Protein AF-A0A2S6H5B0-F1 (afdb_monomer_lite)

InterPro domains:
  IPR032126 LydA-like holin [PF16083] (15-91)

Structure (mmCIF, N/CA/C/O backbone):
data_AF-A0A2S6H5B0-F1
#
_entry.id   AF-A0A2S6H5B0-F1
#
loop_
_atom_site.group_PDB
_atom_site.id
_atom_site.type_symbol
_atom_site.label_atom_id
_atom_site.label_alt_id
_atom_site.label_comp_id
_atom_site.label_asym_id
_atom_site.label_entity_id
_atom_site.label_seq_id
_atom_site.pdbx_PDB_ins_code
_atom_site.Cartn_x
_atom_site.Cartn_y
_atom_site.Cartn_z
_atom_site.occupancy
_atom_site.B_iso_or_equiv
_atom_site.auth_seq_id
_atom_site.auth_comp_id
_atom_site.auth_asym_id
_atom_site.auth_atom_id
_atom_site.pdbx_PDB_model_num
ATOM 1 N N . MET A 1 1 ? 11.038 -8.078 -27.905 1.00 50.00 1 MET A N 1
ATOM 2 C CA . MET A 1 1 ? 10.810 -7.485 -26.569 1.00 50.00 1 MET A CA 1
ATOM 3 C C . MET A 1 1 ? 11.012 -8.617 -25.582 1.00 50.00 1 MET A C 1
ATOM 5 O O . MET A 1 1 ? 10.432 -9.659 -25.859 1.00 50.00 1 MET A O 1
ATOM 9 N N . PRO A 1 2 ? 11.875 -8.508 -24.555 1.00 53.38 2 PRO A N 1
ATOM 10 C CA . PRO A 1 2 ? 11.981 -9.580 -23.571 1.00 53.38 2 PRO A CA 1
ATOM 11 C C . PRO A 1 2 ? 10.592 -9.814 -22.973 1.00 53.38 2 PRO A C 1
ATOM 13 O O . PRO A 1 2 ? 9.884 -8.856 -22.651 1.00 53.38 2 PRO A O 1
ATOM 16 N N . GLU A 1 3 ? 10.183 -11.074 -22.953 1.00 59.44 3 GLU A N 1
ATOM 17 C CA . GLU A 1 3 ? 8.891 -11.521 -22.452 1.00 59.44 3 GLU A CA 1
ATOM 18 C C . GLU A 1 3 ? 8.800 -11.119 -20.974 1.00 59.44 3 GLU A C 1
ATOM 20 O O . GLU A 1 3 ? 9.683 -11.441 -20.178 1.00 59.44 3 GLU A O 1
ATOM 25 N N . LYS A 1 4 ? 7.806 -10.292 -20.621 1.00 62.19 4 LYS A N 1
ATOM 26 C CA . LYS A 1 4 ? 7.595 -9.836 -19.239 1.00 62.19 4 LYS A CA 1
ATOM 27 C C . LYS A 1 4 ? 6.913 -10.950 -18.460 1.00 62.19 4 LYS A C 1
ATOM 29 O O . LYS A 1 4 ? 5.742 -10.848 -18.096 1.00 62.19 4 LYS A O 1
ATOM 34 N N . ASP A 1 5 ? 7.656 -12.022 -18.235 1.00 73.81 5 ASP A N 1
ATOM 35 C CA . ASP A 1 5 ? 7.182 -13.121 -17.422 1.00 73.81 5 ASP A CA 1
ATOM 36 C C . ASP A 1 5 ? 7.254 -12.719 -15.951 1.00 73.81 5 ASP A C 1
ATOM 38 O O . ASP A 1 5 ? 8.303 -12.264 -15.490 1.00 73.81 5 ASP A O 1
ATOM 42 N N . PRO A 1 6 ? 6.199 -12.930 -15.154 1.00 66.56 6 PRO A N 1
ATOM 43 C CA . PRO A 1 6 ? 6.255 -12.669 -13.719 1.00 66.56 6 PRO A CA 1
ATOM 44 C C . PRO A 1 6 ? 7.369 -13.480 -13.031 1.00 66.56 6 PRO A C 1
ATOM 46 O O . PRO A 1 6 ? 7.908 -13.059 -12.015 1.00 66.56 6 PRO A O 1
ATOM 49 N N . LEU A 1 7 ? 7.797 -14.604 -13.604 1.00 72.50 7 LEU A N 1
ATOM 50 C CA . LEU A 1 7 ? 8.908 -15.403 -13.081 1.00 72.50 7 LEU A CA 1
ATOM 51 C C . LEU A 1 7 ? 10.296 -14.881 -13.492 1.00 72.50 7 LEU A C 1
ATOM 53 O O . LEU A 1 7 ? 11.299 -15.361 -12.972 1.00 72.50 7 LEU A O 1
ATOM 57 N N . SER A 1 8 ? 10.365 -13.901 -14.398 1.00 72.31 8 SER A N 1
ATOM 58 C CA . SER A 1 8 ? 11.627 -13.307 -14.865 1.00 72.31 8 SER A CA 1
ATOM 59 C C . SER A 1 8 ? 12.181 -12.233 -13.921 1.00 72.31 8 SER A C 1
ATOM 61 O O 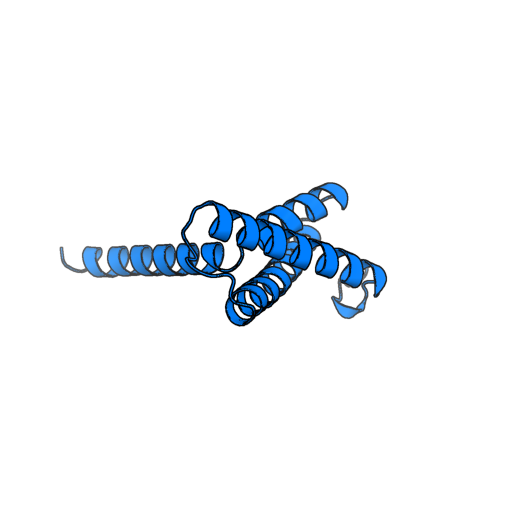. SER A 1 8 ? 13.364 -11.894 -13.997 1.00 72.31 8 SER A O 1
ATOM 63 N N . TYR A 1 9 ? 11.358 -11.708 -13.005 1.00 79.75 9 TYR A N 1
ATOM 64 C CA . TYR A 1 9 ? 11.798 -10.713 -12.030 1.00 79.75 9 TYR A CA 1
ATOM 65 C C . TYR A 1 9 ? 12.683 -11.335 -10.949 1.00 79.75 9 TYR A C 1
ATOM 67 O O . TYR A 1 9 ? 12.447 -12.442 -10.466 1.00 79.75 9 TYR A O 1
ATOM 75 N N . THR A 1 10 ? 13.694 -10.580 -10.515 1.00 86.06 10 THR A N 1
ATOM 76 C CA . THR A 1 10 ? 14.571 -11.029 -9.431 1.00 86.06 10 THR A CA 1
ATOM 77 C C . THR A 1 10 ? 13.785 -11.200 -8.131 1.00 86.06 10 THR A C 1
ATOM 79 O O . THR A 1 10 ? 12.886 -10.414 -7.822 1.00 86.06 10 THR A O 1
ATOM 82 N N . LEU A 1 11 ? 14.177 -12.180 -7.313 1.00 85.88 11 LEU A N 1
ATOM 83 C CA . LEU A 1 11 ? 13.631 -12.363 -5.961 1.00 85.88 11 LEU A CA 1
ATOM 84 C C . LEU A 1 11 ? 13.703 -11.075 -5.125 1.00 85.88 11 LEU A C 1
ATOM 86 O O . LEU A 1 11 ? 12.813 -10.808 -4.324 1.00 85.88 11 LEU A O 1
ATOM 90 N N . LEU A 1 12 ? 14.731 -10.250 -5.347 1.00 86.81 12 LEU A N 1
ATOM 91 C CA . LEU A 1 12 ? 14.897 -8.963 -4.679 1.00 86.81 12 LEU A CA 1
ATOM 92 C C . LEU A 1 12 ? 13.782 -7.967 -5.037 1.00 86.81 12 LEU A C 1
ATOM 94 O O . LEU A 1 12 ? 13.298 -7.253 -4.159 1.00 86.81 12 LEU A O 1
ATOM 98 N N . THR A 1 13 ? 13.342 -7.943 -6.299 1.00 88.62 13 THR A N 1
ATOM 99 C CA . THR A 1 13 ? 12.223 -7.104 -6.752 1.00 88.62 13 THR A CA 1
ATOM 100 C C . THR A 1 13 ? 10.951 -7.466 -5.994 1.00 88.62 13 THR A C 1
ATOM 102 O O . THR A 1 13 ? 10.320 -6.593 -5.399 1.00 88.62 13 THR A O 1
ATOM 105 N N . TYR A 1 14 ? 10.618 -8.757 -5.935 1.00 89.06 14 TYR A N 1
ATOM 106 C CA . TYR A 1 14 ? 9.452 -9.219 -5.186 1.00 89.06 14 TYR A CA 1
ATOM 107 C C . TYR A 1 14 ? 9.578 -8.979 -3.685 1.00 89.06 14 TYR A C 1
ATOM 109 O O . TYR A 1 14 ? 8.602 -8.568 -3.062 1.00 89.06 14 TYR A O 1
ATOM 117 N N . ALA A 1 15 ? 10.765 -9.174 -3.108 1.00 91.94 15 ALA A N 1
ATOM 118 C CA . ALA A 1 15 ? 10.998 -8.937 -1.687 1.00 91.94 15 ALA A CA 1
ATOM 119 C C . ALA A 1 15 ? 10.704 -7.481 -1.297 1.00 91.94 15 ALA A C 1
ATOM 121 O O . ALA A 1 15 ? 10.009 -7.234 -0.313 1.00 91.94 15 ALA A O 1
ATOM 122 N N . TRP A 1 16 ? 11.174 -6.517 -2.092 1.00 91.88 16 TRP A N 1
ATOM 123 C CA . TRP A 1 16 ? 10.891 -5.097 -1.875 1.00 91.88 16 TRP A CA 1
ATOM 124 C C . TRP A 1 16 ? 9.406 -4.757 -2.051 1.00 91.88 16 TRP A C 1
ATOM 126 O O . TRP A 1 16 ? 8.833 -4.081 -1.196 1.00 91.88 16 TRP A O 1
ATOM 136 N N . VAL A 1 17 ? 8.770 -5.244 -3.122 1.00 94.50 17 VAL A N 1
ATOM 137 C CA . VAL A 1 17 ? 7.333 -5.029 -3.365 1.00 94.50 17 VAL A CA 1
ATOM 138 C C . VAL A 1 17 ? 6.519 -5.565 -2.191 1.00 94.50 17 VAL A C 1
ATOM 140 O O . VAL A 1 17 ? 5.653 -4.868 -1.665 1.00 94.50 17 VAL A O 1
ATOM 143 N N . PHE A 1 18 ? 6.834 -6.772 -1.730 1.00 94.75 18 PHE A N 1
ATOM 144 C CA . PHE A 1 18 ? 6.164 -7.400 -0.601 1.00 94.75 18 PHE A CA 1
ATOM 145 C C . PHE A 1 18 ? 6.398 -6.625 0.702 1.00 94.75 18 PHE A C 1
ATOM 147 O O . PHE A 1 18 ? 5.443 -6.337 1.421 1.00 94.75 18 PHE A O 1
ATOM 154 N N . ALA A 1 19 ? 7.638 -6.204 0.973 1.00 94.62 19 ALA A N 1
ATOM 155 C CA . ALA A 1 19 ? 7.974 -5.395 2.143 1.00 94.62 19 ALA A CA 1
ATOM 156 C C . ALA A 1 19 ? 7.213 -4.060 2.163 1.00 94.62 19 ALA A C 1
ATOM 158 O O . ALA A 1 19 ? 6.622 -3.706 3.184 1.00 94.62 19 ALA A O 1
ATOM 159 N N . LEU A 1 20 ? 7.159 -3.348 1.032 1.00 94.88 20 LEU A N 1
ATOM 160 C CA . LEU A 1 20 ? 6.356 -2.131 0.895 1.00 94.88 20 LEU A CA 1
ATOM 161 C C . LEU A 1 20 ? 4.871 -2.383 1.120 1.00 94.88 20 LEU A C 1
ATOM 163 O O . LEU A 1 20 ? 4.199 -1.586 1.771 1.00 94.88 20 LEU A O 1
ATOM 167 N N . SER A 1 21 ? 4.361 -3.478 0.566 1.00 95.44 21 SER A N 1
ATOM 168 C CA . SER A 1 21 ? 2.944 -3.817 0.641 1.00 95.44 21 SER A CA 1
ATOM 169 C C . SER A 1 21 ? 2.529 -4.117 2.081 1.00 95.44 21 SER A C 1
ATOM 171 O O . SER A 1 21 ? 1.530 -3.585 2.570 1.00 95.44 21 SER A O 1
ATOM 173 N N . LEU A 1 22 ? 3.345 -4.891 2.803 1.00 95.31 22 LEU A N 1
ATOM 174 C CA . LEU A 1 22 ? 3.161 -5.135 4.232 1.00 95.31 22 LEU A CA 1
ATOM 175 C C . LEU A 1 22 ? 3.283 -3.846 5.047 1.00 95.31 22 LEU A C 1
ATOM 177 O O . LEU A 1 22 ? 2.462 -3.604 5.929 1.00 95.31 22 LEU A O 1
ATOM 181 N N . PHE A 1 23 ? 4.264 -2.993 4.743 1.00 95.31 23 PHE A N 1
ATOM 182 C CA . PHE A 1 23 ? 4.430 -1.716 5.434 1.00 95.31 23 PHE A CA 1
ATOM 183 C C . PHE A 1 23 ? 3.217 -0.797 5.232 1.00 95.31 23 PHE A C 1
ATOM 185 O O . PHE A 1 23 ? 2.705 -0.234 6.200 1.00 95.31 23 PHE A O 1
ATOM 192 N N . GLY A 1 24 ? 2.699 -0.710 4.003 1.00 93.06 24 GLY A N 1
ATOM 193 C CA . GLY A 1 24 ? 1.455 -0.008 3.695 1.00 93.06 24 GLY A CA 1
ATOM 194 C C . GLY A 1 24 ? 0.286 -0.537 4.528 1.00 93.06 24 GLY A C 1
ATOM 195 O O . GLY A 1 24 ? -0.401 0.253 5.179 1.00 93.06 24 GLY A O 1
ATOM 196 N N . GLY A 1 25 ? 0.115 -1.862 4.587 1.00 92.00 25 GLY A N 1
ATOM 197 C CA . GLY A 1 25 ? -0.906 -2.515 5.414 1.00 92.00 25 GLY A CA 1
ATOM 198 C C . GLY A 1 25 ? -0.765 -2.226 6.910 1.00 92.00 25 GLY A C 1
ATOM 199 O O . GLY A 1 25 ? -1.743 -1.856 7.558 1.00 92.00 25 GLY A O 1
ATOM 200 N N . CYS A 1 26 ? 0.456 -2.284 7.453 1.00 92.56 26 CYS A N 1
ATOM 201 C CA . CYS A 1 26 ? 0.751 -1.898 8.836 1.00 92.56 26 CYS A CA 1
ATOM 202 C C . CYS A 1 26 ? 0.323 -0.453 9.129 1.00 92.56 26 CYS A C 1
ATOM 204 O O . CYS A 1 26 ? -0.359 -0.195 10.124 1.00 92.56 26 CYS A O 1
ATOM 206 N N . VAL A 1 27 ? 0.704 0.499 8.271 1.00 92.75 27 VAL A N 1
ATOM 207 C CA . VAL A 1 27 ? 0.343 1.917 8.440 1.00 92.75 27 VAL A CA 1
ATOM 208 C C . VAL A 1 27 ? -1.176 2.103 8.344 1.00 92.75 27 VAL A C 1
ATOM 210 O O . VAL A 1 27 ? -1.753 2.849 9.142 1.00 92.75 27 VAL A O 1
ATOM 213 N N . GLY A 1 28 ? -1.838 1.384 7.432 1.00 89.69 28 GLY A N 1
ATOM 214 C CA . GLY A 1 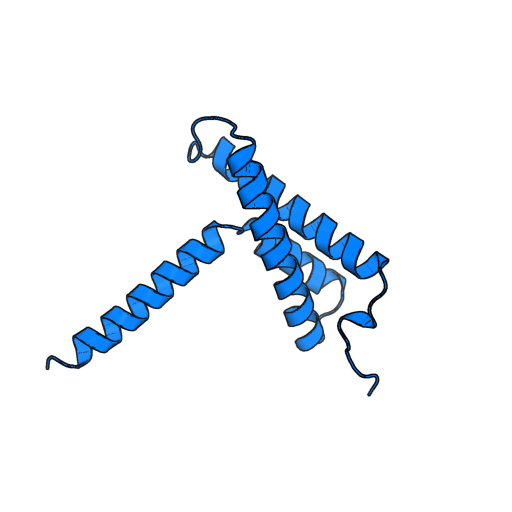28 ? -3.292 1.414 7.258 1.00 89.69 28 GLY A CA 1
ATOM 215 C C . GLY A 1 28 ? -4.026 0.905 8.496 1.00 89.69 28 GLY A C 1
ATOM 216 O O . GLY A 1 28 ? -4.928 1.575 9.010 1.00 89.69 28 GLY A O 1
ATOM 217 N N . TYR A 1 29 ? -3.573 -0.219 9.048 1.00 89.69 29 TYR A N 1
ATOM 218 C CA . TYR A 1 29 ? -4.097 -0.772 10.291 1.00 89.69 29 TYR A CA 1
ATOM 219 C C . TYR A 1 29 ? -3.879 0.178 11.478 1.00 89.69 29 TYR A C 1
ATOM 221 O O . TYR A 1 29 ? -4.824 0.488 12.207 1.00 89.69 29 TYR A O 1
ATOM 229 N N . LEU A 1 30 ? -2.672 0.736 11.638 1.00 89.12 30 LEU A N 1
ATO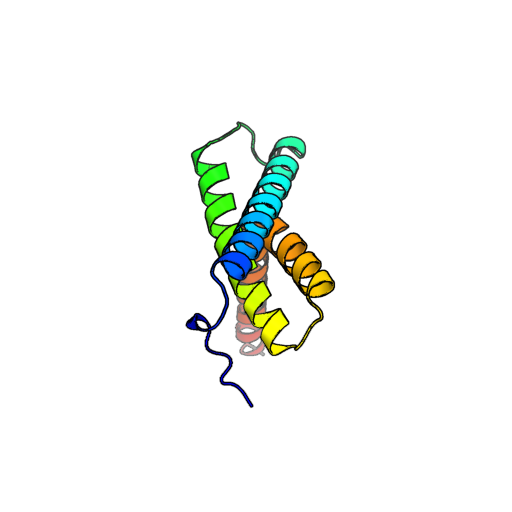M 230 C CA . LEU A 1 30 ? -2.386 1.723 12.688 1.00 89.12 30 LEU A CA 1
ATOM 231 C C . LEU A 1 30 ? -3.296 2.951 12.585 1.00 89.12 30 LEU A C 1
ATOM 233 O O . LEU A 1 30 ? -3.758 3.464 13.607 1.00 89.12 30 LEU A O 1
ATOM 237 N N . ARG A 1 31 ? -3.598 3.410 11.365 1.00 90.25 31 ARG A N 1
ATOM 238 C CA . ARG A 1 31 ? -4.555 4.498 11.135 1.00 90.25 31 ARG A CA 1
ATOM 239 C C . ARG A 1 31 ? -5.954 4.128 11.631 1.00 90.25 31 ARG A C 1
ATOM 241 O O . ARG A 1 31 ? -6.601 4.965 12.256 1.00 90.25 31 ARG A O 1
ATOM 248 N N . LYS A 1 32 ? -6.421 2.902 11.376 1.00 87.25 32 LYS A N 1
ATOM 249 C CA . LYS A 1 32 ? -7.740 2.421 11.827 1.00 87.25 32 LYS A CA 1
ATOM 250 C C . LYS A 1 32 ? -7.834 2.306 13.346 1.00 87.25 32 LYS A C 1
ATOM 252 O O . LYS A 1 32 ? -8.842 2.725 13.914 1.00 87.25 32 LYS A O 1
ATOM 257 N N . VAL A 1 33 ? -6.776 1.812 13.990 1.00 88.94 33 VAL A N 1
ATOM 258 C CA . VAL A 1 33 ? -6.677 1.752 15.457 1.00 88.94 33 VAL A CA 1
ATOM 259 C C . VAL A 1 33 ? -6.718 3.163 16.049 1.00 88.94 33 VAL A C 1
ATOM 261 O O . VAL A 1 33 ? -7.528 3.436 16.929 1.00 88.94 33 VAL A O 1
ATOM 264 N N . LYS A 1 34 ? -5.917 4.099 15.518 1.00 87.44 34 LYS A N 1
ATOM 265 C CA . LYS A 1 34 ? -5.918 5.502 15.975 1.00 87.44 34 LYS A CA 1
ATOM 266 C C . LYS A 1 34 ? -7.254 6.212 15.750 1.00 87.44 34 LYS A C 1
ATOM 268 O O . LYS A 1 34 ? -7.618 7.075 16.538 1.00 87.44 34 LYS A O 1
ATOM 273 N N . ALA A 1 35 ? -7.976 5.860 14.689 1.00 87.50 35 ALA A N 1
ATOM 274 C CA . ALA A 1 35 ? -9.291 6.416 14.388 1.00 87.50 35 ALA A CA 1
ATOM 275 C C . ALA A 1 35 ? -10.427 5.813 15.239 1.00 87.50 35 ALA A C 1
ATOM 277 O O . ALA A 1 35 ? -11.576 6.204 15.058 1.00 87.50 35 ALA A O 1
ATOM 278 N N . GLY A 1 36 ? -10.139 4.847 16.121 1.00 84.81 36 GLY A N 1
ATOM 279 C CA . GLY A 1 36 ? -11.150 4.177 16.944 1.00 84.81 36 GLY A CA 1
ATOM 280 C C . GLY A 1 36 ? -12.102 3.271 16.157 1.00 84.81 36 GLY A C 1
ATOM 281 O O . GLY A 1 36 ? -13.109 2.833 16.702 1.00 84.81 36 GLY A O 1
ATOM 282 N N . ILE A 1 37 ? -11.795 2.979 14.885 1.00 81.62 37 ILE A N 1
ATOM 283 C CA . ILE A 1 37 ? -12.593 2.073 14.041 1.00 81.62 37 ILE A CA 1
ATOM 284 C C . ILE A 1 37 ? -12.464 0.636 14.560 1.00 81.62 37 ILE A C 1
ATOM 286 O O . ILE A 1 37 ? -13.429 -0.121 14.548 1.00 81.62 37 ILE A O 1
ATOM 290 N N . ILE A 1 38 ? -11.271 0.283 15.043 1.00 80.62 38 ILE A N 1
ATOM 291 C CA . ILE A 1 38 ? -10.975 -1.010 15.657 1.00 80.62 38 ILE A CA 1
ATOM 292 C C . ILE A 1 38 ? -10.808 -0.765 17.158 1.00 80.62 38 ILE A C 1
ATOM 294 O O . ILE A 1 38 ? -9.882 -0.071 17.577 1.00 80.62 38 ILE A O 1
ATOM 298 N N . SER A 1 39 ? -11.722 -1.301 17.969 1.00 70.25 39 SER A N 1
ATOM 299 C CA . SER A 1 39 ? -11.795 -0.999 19.408 1.00 70.25 39 SER A CA 1
ATOM 300 C C . SER A 1 39 ? -10.723 -1.701 20.246 1.00 70.25 39 SER A C 1
ATOM 302 O O . SER A 1 39 ? -10.415 -1.255 21.352 1.00 70.25 39 SER A O 1
ATOM 304 N N . ARG A 1 40 ? -10.140 -2.797 19.741 1.00 76.81 40 ARG A N 1
ATOM 305 C CA . ARG A 1 40 ? -9.050 -3.539 20.388 1.00 76.81 40 ARG A CA 1
ATOM 306 C C . ARG A 1 40 ? -8.034 -3.997 19.359 1.00 76.81 40 ARG A C 1
ATOM 308 O O . ARG A 1 40 ? -8.401 -4.467 18.291 1.00 76.81 40 ARG A O 1
ATOM 315 N N . PHE A 1 41 ? -6.755 -3.911 19.712 1.00 76.56 41 PHE A N 1
ATOM 316 C CA . PHE A 1 41 ? -5.687 -4.448 18.880 1.00 76.56 41 PHE A CA 1
ATOM 317 C C . PHE A 1 41 ? -5.873 -5.966 18.729 1.00 76.56 41 PHE A C 1
ATOM 319 O O . PHE A 1 41 ? -5.731 -6.709 19.699 1.00 76.56 41 PHE A O 1
ATOM 326 N N . SER A 1 42 ? -6.223 -6.412 17.522 1.00 86.31 42 SER A N 1
ATOM 327 C CA . SER A 1 42 ? -6.484 -7.814 17.197 1.00 86.31 42 SER A CA 1
ATOM 328 C C . SER A 1 42 ? -5.428 -8.315 16.222 1.00 86.31 42 SER A C 1
ATOM 330 O O . SER A 1 42 ? -5.301 -7.811 15.108 1.00 86.31 42 SER A O 1
ATOM 332 N N . ILE A 1 43 ? -4.670 -9.334 16.632 1.00 87.50 43 ILE A N 1
ATOM 333 C CA . ILE A 1 43 ? -3.632 -9.942 15.786 1.00 87.50 43 ILE A CA 1
ATOM 334 C C . ILE A 1 43 ? -4.257 -10.560 14.530 1.00 87.50 43 ILE A C 1
ATOM 336 O O . ILE A 1 43 ? -3.679 -10.465 13.452 1.00 87.50 43 ILE A O 1
ATOM 340 N N . HIS A 1 44 ? -5.454 -11.142 14.646 1.00 87.69 44 HIS A N 1
ATOM 341 C CA . HIS A 1 44 ? -6.175 -11.704 13.503 1.00 87.69 44 HIS A CA 1
ATOM 342 C C . HIS A 1 44 ? -6.561 -10.633 12.483 1.00 87.69 44 HIS A C 1
ATOM 344 O O . HIS A 1 44 ? -6.458 -10.864 11.281 1.00 87.69 44 HIS A O 1
ATOM 350 N N . GLU A 1 45 ? -6.960 -9.453 12.954 1.00 86.81 45 GLU A N 1
ATOM 351 C CA . GLU A 1 45 ? -7.356 -8.352 12.079 1.00 86.81 45 GLU A CA 1
ATOM 352 C C . GLU A 1 45 ? -6.144 -7.694 11.420 1.00 86.81 45 GLU A C 1
ATOM 354 O O . GLU A 1 45 ? -6.170 -7.427 10.221 1.00 86.81 45 GLU A O 1
ATOM 359 N N . LEU A 1 46 ? -5.040 -7.545 12.161 1.00 90.00 46 LEU A N 1
ATOM 360 C CA . LEU A 1 46 ? -3.760 -7.142 11.585 1.00 90.00 46 LEU A CA 1
ATOM 361 C C . LEU A 1 46 ? -3.302 -8.137 10.512 1.00 90.00 46 LEU A C 1
ATOM 363 O O . LEU A 1 46 ? -2.923 -7.720 9.425 1.00 90.00 46 LEU A O 1
ATOM 367 N N . LEU A 1 47 ? -3.361 -9.444 10.781 1.00 92.44 47 LEU A N 1
ATOM 368 C CA . LEU A 1 47 ? -2.959 -10.464 9.811 1.00 92.44 47 LEU A CA 1
ATOM 369 C C . LEU A 1 47 ? -3.830 -10.419 8.549 1.00 92.44 47 LEU A C 1
ATOM 371 O O . LEU A 1 47 ? -3.292 -10.454 7.445 1.00 92.44 47 LEU A O 1
ATOM 375 N N . GLY A 1 48 ? -5.151 -10.295 8.701 1.00 90.19 48 GLY A N 1
ATOM 376 C CA . GLY A 1 48 ? -6.066 -10.131 7.571 1.00 90.19 48 GLY A CA 1
ATOM 377 C C . GLY A 1 48 ? -5.737 -8.890 6.739 1.00 90.19 48 GLY A C 1
ATOM 378 O O . GLY A 1 48 ? -5.648 -8.976 5.514 1.00 90.19 48 GLY A O 1
ATOM 379 N N . GLU A 1 49 ? -5.471 -7.759 7.396 1.00 90.31 49 GLU A N 1
ATOM 380 C CA . GLU A 1 49 ? -5.058 -6.525 6.724 1.00 90.31 49 GLU A CA 1
ATOM 381 C C . GLU A 1 49 ? -3.743 -6.718 5.958 1.00 90.31 49 GLU A C 1
ATOM 383 O O . GLU A 1 49 ? -3.655 -6.351 4.790 1.00 90.31 49 GLU A O 1
ATOM 388 N N . LEU A 1 50 ? -2.741 -7.349 6.576 1.00 93.69 50 LEU A N 1
ATOM 389 C CA . LEU A 1 50 ? -1.439 -7.599 5.957 1.00 93.69 50 LEU A CA 1
ATOM 390 C C . LEU A 1 50 ? -1.530 -8.524 4.744 1.00 93.69 50 LEU A C 1
ATOM 392 O O . LEU A 1 50 ? -0.888 -8.245 3.733 1.00 93.69 50 LEU A O 1
ATOM 396 N N . LEU A 1 51 ? -2.337 -9.587 4.812 1.00 93.69 51 LEU A N 1
ATOM 397 C CA . LEU A 1 51 ? -2.552 -10.499 3.685 1.00 93.69 51 LEU A CA 1
ATOM 398 C C . LEU A 1 51 ? -3.215 -9.780 2.504 1.00 93.69 51 LEU A C 1
ATOM 400 O O . LEU A 1 51 ? -2.759 -9.908 1.366 1.00 93.69 51 LEU A O 1
ATOM 404 N N . ILE A 1 52 ? -4.250 -8.980 2.774 1.00 92.38 52 ILE A N 1
ATOM 405 C CA . ILE A 1 52 ? -4.944 -8.200 1.742 1.00 92.38 52 ILE A CA 1
ATOM 406 C C . ILE A 1 52 ? -4.012 -7.136 1.155 1.00 92.38 52 ILE A C 1
ATOM 408 O O . ILE A 1 52 ? -3.933 -6.991 -0.063 1.00 92.38 52 ILE A O 1
ATOM 412 N N . SER A 1 53 ? -3.280 -6.406 1.994 1.00 94.25 53 SER A N 1
ATOM 413 C CA . SER A 1 53 ? -2.339 -5.377 1.550 1.00 94.25 53 SER A CA 1
ATOM 414 C C . SER A 1 53 ? -1.193 -5.958 0.726 1.00 94.25 53 SER A C 1
ATOM 416 O O . SER A 1 53 ? -0.842 -5.373 -0.297 1.00 94.25 53 SER A O 1
ATOM 418 N N . ALA A 1 54 ? -0.655 -7.119 1.113 1.00 94.19 54 ALA A N 1
ATOM 419 C CA . ALA A 1 54 ? 0.345 -7.845 0.334 1.00 94.19 54 ALA A CA 1
ATOM 420 C C . ALA A 1 54 ? -0.185 -8.222 -1.055 1.00 94.19 54 ALA A C 1
ATOM 422 O O . ALA A 1 54 ? 0.478 -7.964 -2.059 1.00 94.19 54 ALA A O 1
ATOM 423 N N . PHE A 1 55 ? -1.400 -8.768 -1.117 1.00 93.56 55 PHE A N 1
ATOM 424 C CA . PHE A 1 55 ? -2.052 -9.103 -2.379 1.00 93.56 55 PHE A CA 1
ATOM 425 C C . PHE A 1 55 ? -2.256 -7.865 -3.264 1.00 93.56 55 PHE A C 1
ATOM 427 O O . PHE A 1 55 ? -1.804 -7.842 -4.409 1.00 93.56 55 PHE A O 1
ATOM 434 N N . VAL A 1 56 ? -2.872 -6.807 -2.726 1.00 93.44 56 VAL A N 1
ATOM 435 C CA . VAL A 1 56 ? -3.144 -5.565 -3.466 1.00 93.44 56 VAL A CA 1
ATOM 436 C C . VAL A 1 56 ? -1.853 -4.932 -3.980 1.00 93.44 56 VAL A C 1
ATOM 438 O O . VAL A 1 56 ? -1.796 -4.530 -5.138 1.00 93.44 56 VAL A O 1
ATOM 441 N N . GLY A 1 57 ? -0.799 -4.873 -3.166 1.00 93.75 57 GLY A N 1
ATOM 442 C CA . GLY A 1 57 ? 0.459 -4.264 -3.585 1.00 93.75 57 GLY A CA 1
ATOM 443 C C . GLY A 1 57 ? 1.189 -5.044 -4.686 1.00 93.75 57 GLY A C 1
ATOM 444 O O . GLY A 1 57 ? 1.736 -4.422 -5.597 1.00 93.75 57 GLY A O 1
ATOM 445 N N . VAL A 1 58 ? 1.121 -6.382 -4.687 1.00 93.75 58 VAL A N 1
ATOM 446 C CA . VAL A 1 58 ? 1.640 -7.207 -5.797 1.00 93.75 58 VAL A CA 1
ATOM 447 C C . VAL A 1 58 ? 0.845 -6.970 -7.084 1.00 93.75 58 VAL A C 1
ATOM 449 O O . VAL A 1 58 ? 1.438 -6.803 -8.150 1.00 93.75 58 VAL A O 1
ATOM 452 N N . ILE A 1 59 ? -0.485 -6.882 -7.002 1.00 93.69 59 ILE A N 1
ATOM 453 C CA . ILE A 1 59 ? -1.320 -6.547 -8.166 1.00 93.69 59 ILE A CA 1
ATOM 454 C C . ILE A 1 59 ? -0.979 -5.150 -8.702 1.00 93.69 59 ILE A C 1
ATOM 456 O O . ILE A 1 59 ? -0.803 -4.976 -9.909 1.00 93.69 59 ILE A O 1
ATOM 460 N N . THR A 1 60 ? -0.817 -4.161 -7.821 1.00 93.88 60 THR A N 1
ATOM 461 C CA . THR A 1 60 ? -0.420 -2.805 -8.217 1.00 93.88 60 THR A CA 1
ATOM 462 C C . THR A 1 60 ? 0.952 -2.782 -8.880 1.00 93.88 60 THR A C 1
ATOM 464 O O . THR A 1 60 ? 1.130 -2.059 -9.858 1.00 93.88 60 THR A O 1
ATOM 467 N N . PHE A 1 61 ? 1.910 -3.584 -8.406 1.00 94.25 61 PHE A N 1
ATOM 468 C CA . PHE A 1 61 ? 3.212 -3.721 -9.057 1.00 94.25 61 PHE A CA 1
ATOM 469 C C . PHE A 1 61 ? 3.066 -4.181 -10.512 1.00 94.25 61 PHE A C 1
ATOM 471 O O . PHE A 1 61 ? 3.583 -3.510 -11.405 1.00 94.25 61 PHE A O 1
ATOM 478 N N . TYR A 1 62 ? 2.299 -5.243 -10.771 1.00 92.50 62 TYR A N 1
ATOM 479 C CA . TYR A 1 62 ? 2.072 -5.717 -12.141 1.00 92.50 62 TYR A CA 1
ATOM 480 C C . TYR A 1 62 ? 1.375 -4.679 -13.022 1.00 92.50 62 TYR A C 1
ATOM 482 O O . TYR A 1 62 ? 1.741 -4.512 -14.184 1.00 92.50 62 TYR A O 1
ATOM 490 N N . LEU A 1 63 ? 0.412 -3.937 -12.472 1.00 92.81 63 LEU A N 1
ATOM 491 C CA . LEU A 1 63 ? -0.238 -2.844 -13.197 1.00 92.81 63 LEU A CA 1
ATOM 492 C C . LEU A 1 63 ? 0.745 -1.719 -13.541 1.00 92.81 63 LEU A C 1
ATOM 494 O O . LEU A 1 63 ? 0.716 -1.199 -14.655 1.00 92.81 63 LEU A O 1
ATOM 498 N N . CYS A 1 64 ? 1.635 -1.360 -12.616 1.00 93.00 64 CYS A N 1
ATOM 499 C CA . CYS A 1 64 ? 2.656 -0.342 -12.858 1.00 93.00 64 CYS A CA 1
ATOM 500 C C . CYS A 1 64 ? 3.685 -0.803 -13.902 1.00 93.00 64 CYS A C 1
ATOM 502 O O . CYS A 1 64 ? 4.082 -0.013 -14.759 1.00 93.00 64 CYS A O 1
ATOM 504 N N . GLU A 1 65 ? 4.071 -2.080 -13.876 1.00 91.44 65 GLU A N 1
ATOM 505 C CA . GLU A 1 65 ? 4.951 -2.698 -14.876 1.00 91.44 65 GLU A CA 1
ATOM 506 C C . GLU A 1 65 ? 4.306 -2.758 -16.266 1.00 91.44 65 GLU A C 1
ATOM 508 O O . GLU A 1 65 ? 4.976 -2.528 -17.284 1.00 91.44 65 GLU A O 1
ATOM 513 N N . TYR A 1 66 ? 3.001 -3.037 -16.321 1.00 89.75 66 TYR A N 1
ATOM 514 C CA . TYR A 1 66 ? 2.210 -2.981 -17.549 1.00 89.75 66 TYR A CA 1
ATOM 515 C C . TYR A 1 66 ? 2.149 -1.551 -18.100 1.00 89.75 66 TYR A C 1
ATOM 517 O O . TYR A 1 66 ? 2.377 -1.334 -19.289 1.00 89.75 66 TYR A 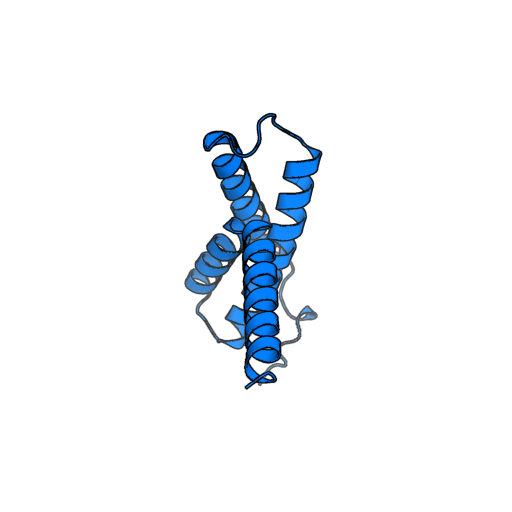O 1
ATOM 525 N N . ALA A 1 67 ? 1.943 -0.568 -17.224 1.00 92.69 67 ALA A N 1
ATOM 526 C CA . ALA A 1 67 ? 1.924 0.853 -17.563 1.00 92.69 67 ALA A CA 1
ATOM 527 C C . ALA A 1 67 ? 3.319 1.471 -17.799 1.00 92.69 67 ALA A C 1
ATOM 529 O O . ALA A 1 67 ? 3.410 2.667 -18.064 1.00 92.69 67 ALA A O 1
ATOM 530 N N . GLN A 1 68 ? 4.399 0.681 -17.710 1.00 91.94 68 GLN A N 1
ATOM 531 C CA . GLN A 1 68 ? 5.790 1.126 -17.885 1.00 91.94 68 GLN A CA 1
ATOM 532 C C . GLN A 1 68 ? 6.176 2.306 -16.977 1.00 91.94 68 GLN A C 1
ATOM 534 O O . GLN A 1 68 ? 6.945 3.188 -17.368 1.00 91.94 68 GLN A O 1
ATOM 539 N N . LEU A 1 69 ? 5.640 2.333 -15.756 1.00 91.44 69 LEU A N 1
ATOM 540 C CA . LEU A 1 69 ? 5.949 3.389 -14.802 1.00 91.44 69 LEU A CA 1
ATOM 541 C C . LEU A 1 69 ? 7.382 3.251 -14.264 1.00 91.44 69 LEU A C 1
ATOM 543 O O . LEU A 1 69 ? 7.868 2.137 -14.054 1.00 91.44 69 LEU A O 1
ATOM 547 N N . PRO A 1 70 ? 8.073 4.373 -13.995 1.00 92.19 70 PRO A N 1
ATOM 548 C CA . PRO A 1 70 ? 9.399 4.332 -13.399 1.00 92.19 70 PRO A CA 1
ATOM 549 C C . PRO A 1 70 ? 9.337 3.767 -11.973 1.00 92.19 70 PRO A C 1
ATOM 551 O O . PRO A 1 70 ? 8.427 4.084 -11.206 1.00 92.19 70 PRO A O 1
ATOM 554 N N . GLY A 1 71 ? 10.352 2.987 -11.587 1.00 89.12 71 GLY A N 1
ATOM 555 C CA . GLY A 1 71 ? 10.393 2.242 -10.320 1.00 89.12 71 GLY A CA 1
ATOM 556 C C . GLY A 1 71 ? 10.008 3.032 -9.055 1.00 89.12 71 GLY A C 1
ATOM 557 O O . GLY A 1 71 ? 9.185 2.538 -8.282 1.00 89.12 71 GLY A O 1
ATOM 558 N N . PRO A 1 72 ? 10.516 4.262 -8.831 1.00 93.50 72 PRO A N 1
ATOM 559 C CA . PRO A 1 72 ? 10.128 5.068 -7.669 1.00 93.50 72 PRO A CA 1
ATOM 560 C C . PRO A 1 72 ? 8.639 5.440 -7.645 1.00 93.50 72 PRO A C 1
ATOM 562 O O . PRO A 1 72 ? 8.021 5.466 -6.581 1.00 93.50 72 PRO A O 1
ATOM 565 N N . LEU A 1 73 ? 8.047 5.700 -8.814 1.00 93.44 73 LEU A N 1
ATOM 566 C CA . LEU A 1 73 ? 6.626 6.021 -8.926 1.00 93.44 73 LEU A CA 1
ATOM 567 C C . LEU A 1 73 ? 5.769 4.773 -8.687 1.00 93.44 73 LEU A C 1
ATOM 569 O O . LEU A 1 73 ? 4.794 4.833 -7.939 1.00 93.44 73 LEU A O 1
ATOM 573 N N . SER A 1 74 ? 6.177 3.631 -9.243 1.00 94.62 74 SER A N 1
ATOM 574 C CA . SER A 1 74 ? 5.550 2.334 -8.973 1.00 94.62 74 SER A CA 1
ATOM 575 C C . SER A 1 74 ? 5.562 2.014 -7.476 1.00 94.62 74 SER A C 1
ATOM 577 O O . SER A 1 74 ? 4.529 1.662 -6.914 1.00 94.62 74 SER A O 1
ATOM 579 N N . ALA A 1 75 ? 6.695 2.221 -6.797 1.00 93.81 75 ALA A N 1
ATOM 580 C CA . ALA A 1 75 ? 6.820 2.047 -5.350 1.00 93.81 75 ALA A CA 1
ATOM 581 C C . ALA A 1 75 ? 5.831 2.914 -4.553 1.00 93.81 75 ALA A C 1
ATOM 583 O O . ALA A 1 75 ? 5.198 2.424 -3.614 1.00 93.81 75 ALA A O 1
ATOM 584 N N . ALA A 1 76 ? 5.654 4.179 -4.948 1.00 95.00 76 ALA A N 1
ATOM 585 C CA . ALA A 1 76 ? 4.671 5.062 -4.327 1.00 95.00 76 ALA A CA 1
ATOM 586 C C . ALA A 1 76 ? 3.239 4.525 -4.501 1.00 95.00 76 ALA A C 1
ATOM 588 O O . ALA A 1 76 ? 2.488 4.451 -3.526 1.00 95.00 76 ALA A O 1
ATOM 589 N N . PHE A 1 77 ? 2.868 4.083 -5.707 1.00 94.31 77 PHE A N 1
ATOM 590 C CA . PHE A 1 77 ? 1.543 3.510 -5.963 1.00 94.31 77 PHE A CA 1
ATOM 591 C C . PHE A 1 77 ? 1.301 2.199 -5.212 1.00 94.31 77 PHE A C 1
ATOM 593 O O . PHE A 1 77 ? 0.220 2.010 -4.646 1.00 94.31 77 PHE A O 1
ATOM 600 N N . ILE A 1 78 ? 2.299 1.317 -5.151 1.00 95.06 78 ILE A N 1
ATOM 601 C CA . ILE A 1 78 ? 2.240 0.073 -4.372 1.00 95.06 78 ILE A CA 1
ATOM 602 C C . ILE A 1 78 ? 1.957 0.398 -2.903 1.00 95.06 78 ILE A C 1
ATOM 604 O O . ILE A 1 78 ? 1.008 -0.135 -2.336 1.00 95.06 78 ILE A O 1
ATOM 608 N N . GLY A 1 79 ? 2.700 1.335 -2.305 1.00 93.50 79 GLY A N 1
ATOM 609 C CA . GLY A 1 79 ? 2.487 1.742 -0.915 1.00 93.50 79 GLY A CA 1
ATOM 610 C C . GLY A 1 79 ? 1.101 2.348 -0.662 1.00 93.50 79 GLY A C 1
ATOM 611 O O . GLY A 1 79 ? 0.427 1.963 0.293 1.00 93.50 79 GLY A O 1
ATOM 612 N N . ILE A 1 80 ? 0.645 3.261 -1.529 1.00 92.81 80 ILE A N 1
ATOM 613 C CA . ILE A 1 80 ? -0.665 3.925 -1.392 1.00 92.81 80 ILE A CA 1
ATOM 614 C C . ILE A 1 80 ? -1.811 2.914 -1.515 1.00 92.81 80 ILE A C 1
ATOM 616 O O . ILE A 1 80 ? -2.719 2.903 -0.680 1.00 92.81 80 ILE A O 1
ATOM 620 N N . SER A 1 81 ? -1.769 2.059 -2.537 1.00 92.00 81 SER A N 1
ATOM 621 C CA . SER A 1 81 ? -2.801 1.045 -2.776 1.00 92.00 81 SER A CA 1
ATOM 622 C C . SER A 1 81 ? -2.835 -0.004 -1.661 1.00 92.00 81 SER A C 1
ATOM 624 O O . SER A 1 81 ? -3.905 -0.282 -1.118 1.00 92.00 81 SER A O 1
ATOM 626 N N . ALA A 1 82 ? -1.674 -0.509 -1.233 1.00 92.25 82 ALA A N 1
ATOM 627 C CA . ALA A 1 82 ? -1.575 -1.465 -0.136 1.00 92.25 82 ALA A CA 1
ATOM 628 C C . ALA A 1 82 ? -2.042 -0.866 1.201 1.00 92.25 82 ALA A C 1
ATOM 630 O O . ALA A 1 82 ? -2.704 -1.550 1.978 1.00 92.25 82 ALA A O 1
ATOM 631 N N . HIS A 1 83 ? -1.788 0.423 1.450 1.00 91.38 83 HIS A N 1
ATOM 632 C CA . HIS A 1 83 ? -2.296 1.139 2.626 1.00 91.38 83 HIS A CA 1
ATOM 633 C C . HIS A 1 83 ? -3.828 1.238 2.671 1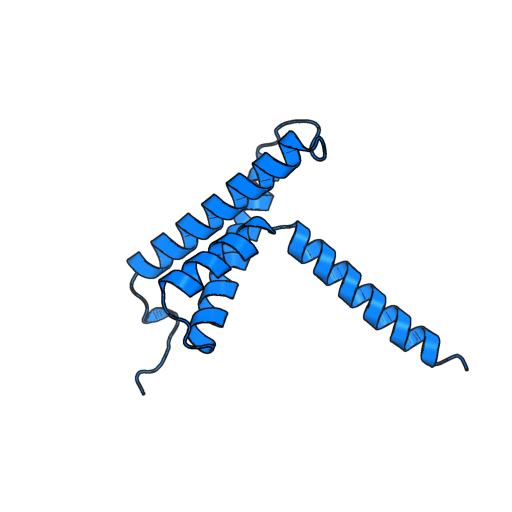.00 91.38 83 HIS A C 1
ATOM 635 O O . HIS A 1 83 ? -4.417 1.348 3.749 1.00 91.38 83 HIS A O 1
ATOM 641 N N . MET A 1 84 ? -4.498 1.191 1.518 1.00 85.12 84 MET A N 1
ATOM 642 C CA . MET A 1 84 ? -5.959 1.142 1.477 1.00 85.12 84 MET A CA 1
ATOM 643 C C . MET A 1 84 ? -6.512 -0.255 1.801 1.00 85.12 84 MET A C 1
ATOM 645 O O . MET A 1 84 ? -7.645 -0.332 2.281 1.00 85.12 84 MET A O 1
ATOM 649 N N . GLY A 1 85 ? -5.723 -1.320 1.609 1.00 78.38 85 GLY A N 1
ATOM 650 C CA . GLY A 1 85 ? -5.979 -2.682 2.094 1.00 78.38 85 GLY A CA 1
ATOM 651 C C . GLY A 1 85 ? -7.431 -3.150 1.933 1.00 78.38 85 GLY A C 1
ATOM 652 O O . GLY A 1 85 ? -8.033 -3.032 0.866 1.00 78.38 85 GLY A O 1
ATOM 653 N N . SER A 1 86 ? -8.026 -3.627 3.029 1.00 70.50 86 SER A N 1
ATOM 654 C CA . SER A 1 86 ? -9.424 -4.093 3.096 1.00 70.50 86 SER A CA 1
ATOM 655 C C . SER A 1 86 ? -10.465 -3.005 2.797 1.00 70.50 86 SER A C 1
ATOM 657 O O . SER A 1 86 ? -11.563 -3.300 2.327 1.00 70.50 86 SER A O 1
ATOM 659 N N . ARG A 1 87 ? -10.127 -1.722 2.993 1.00 74.31 87 ARG A N 1
ATOM 660 C CA . ARG A 1 87 ? -11.024 -0.606 2.655 1.00 74.31 87 ARG A CA 1
ATOM 661 C C . ARG A 1 87 ? -11.184 -0.455 1.144 1.00 74.31 87 ARG A C 1
ATOM 663 O O . ARG A 1 87 ? -12.251 -0.046 0.701 1.00 74.31 87 ARG A O 1
ATOM 670 N N . ALA A 1 88 ? -10.145 -0.765 0.366 1.00 70.31 88 ALA A N 1
ATOM 671 C CA . ALA A 1 88 ? -10.232 -0.752 -1.091 1.00 70.31 88 ALA A CA 1
ATOM 672 C C . ALA A 1 88 ? -11.226 -1.808 -1.593 1.00 70.31 88 ALA A C 1
ATOM 674 O O . ALA A 1 88 ? -12.064 -1.486 -2.430 1.00 70.31 88 ALA A O 1
ATOM 675 N N . ILE A 1 89 ? -11.189 -3.018 -1.019 1.00 72.88 89 ILE A N 1
ATOM 676 C CA . ILE A 1 89 ? -12.140 -4.096 -1.334 1.00 72.88 89 ILE A CA 1
ATOM 677 C C . ILE A 1 89 ? -13.569 -3.655 -1.012 1.00 72.88 89 ILE A C 1
ATOM 679 O O . ILE A 1 89 ? -14.424 -3.686 -1.888 1.00 72.88 89 ILE A O 1
ATOM 683 N N . PHE A 1 90 ? -13.810 -3.131 0.192 1.00 76.25 90 PHE A N 1
ATOM 684 C CA . PHE A 1 90 ? -15.141 -2.657 0.584 1.00 76.25 90 PHE A CA 1
ATOM 685 C C . PHE A 1 90 ? -15.676 -1.531 -0.322 1.00 76.25 90 PHE A C 1
ATOM 687 O O . PHE A 1 90 ? -16.854 -1.505 -0.682 1.00 76.25 90 PHE A O 1
ATOM 694 N N . ILE A 1 91 ? -14.812 -0.584 -0.716 1.00 77.19 91 ILE A N 1
ATOM 695 C CA . ILE A 1 91 ? -15.177 0.477 -1.670 1.00 77.19 91 ILE A CA 1
ATOM 696 C C . ILE A 1 91 ? -15.530 -0.130 -3.031 1.00 77.19 91 ILE A C 1
ATOM 698 O O . ILE A 1 91 ? -16.493 0.318 -3.654 1.00 77.19 91 ILE A O 1
ATOM 702 N N . PHE A 1 92 ? -14.773 -1.130 -3.483 1.00 76.62 92 PHE A N 1
ATOM 703 C CA . PHE A 1 92 ? -15.013 -1.806 -4.752 1.00 76.62 92 PHE A CA 1
ATOM 704 C C . PHE A 1 92 ? -16.340 -2.573 -4.749 1.00 76.62 92 PHE A C 1
ATOM 706 O O . PHE A 1 92 ? -17.138 -2.379 -5.662 1.00 76.62 92 PHE A O 1
ATOM 713 N N . GLU A 1 93 ? -16.618 -3.357 -3.706 1.00 82.75 93 GLU A N 1
ATOM 714 C CA . GLU A 1 93 ? -17.906 -4.042 -3.514 1.00 82.75 93 GLU A CA 1
ATOM 715 C C . GLU A 1 93 ? -19.063 -3.039 -3.536 1.00 82.75 93 GLU A C 1
ATOM 717 O O . GLU A 1 93 ? -19.985 -3.159 -4.339 1.00 82.75 93 GLU A O 1
ATOM 722 N N . THR A 1 94 ? -18.953 -1.957 -2.758 1.00 84.38 94 THR A N 1
ATOM 723 C CA . THR A 1 94 ? -19.981 -0.905 -2.715 1.00 84.38 94 THR A CA 1
ATOM 724 C C . THR A 1 94 ? -20.187 -0.240 -4.082 1.00 84.38 94 THR A C 1
ATOM 726 O O . THR A 1 94 ? -21.309 0.119 -4.448 1.00 84.38 94 THR A O 1
ATOM 729 N N . ALA A 1 95 ? -19.113 -0.018 -4.843 1.00 83.94 95 ALA A N 1
ATOM 730 C CA . ALA A 1 95 ? -19.193 0.564 -6.179 1.00 83.94 95 ALA A CA 1
ATOM 731 C C . ALA A 1 95 ? -19.860 -0.396 -7.175 1.00 83.94 95 ALA A C 1
ATOM 733 O O . ALA A 1 95 ? -20.702 0.045 -7.963 1.00 83.94 95 ALA A O 1
ATOM 734 N N . ALA A 1 96 ? -19.524 -1.687 -7.111 1.00 86.19 96 ALA A N 1
ATOM 735 C CA . ALA A 1 96 ? -20.133 -2.732 -7.926 1.00 86.19 96 ALA A CA 1
ATOM 736 C C . ALA A 1 96 ? -21.634 -2.869 -7.627 1.00 86.19 96 ALA A C 1
ATOM 738 O O . ALA A 1 96 ? -22.439 -2.811 -8.557 1.00 86.19 96 ALA A O 1
ATOM 739 N N . ASP A 1 97 ? -22.023 -2.922 -6.350 1.00 89.56 97 ASP A N 1
ATOM 740 C CA . ASP A 1 97 ? -23.428 -2.993 -5.927 1.00 89.56 97 ASP A CA 1
ATOM 741 C C . ASP A 1 97 ? -24.233 -1.792 -6.430 1.00 89.56 97 ASP A C 1
ATOM 743 O O . ASP A 1 97 ? -25.332 -1.936 -6.972 1.00 89.56 97 ASP A O 1
ATOM 747 N N . ARG A 1 98 ? -23.670 -0.582 -6.317 1.00 85.44 98 ARG A N 1
ATOM 748 C CA . ARG A 1 98 ? -24.304 0.643 -6.831 1.00 85.44 98 ARG A CA 1
ATOM 749 C C . ARG A 1 98 ? -24.449 0.627 -8.346 1.00 85.44 98 ARG A C 1
ATOM 751 O O . ARG A 1 98 ? -25.480 1.068 -8.856 1.00 85.44 98 ARG A O 1
ATOM 758 N N . ALA A 1 99 ? -23.436 0.149 -9.066 1.00 84.75 99 ALA A N 1
ATOM 759 C CA . ALA A 1 99 ? -23.514 0.007 -10.514 1.00 84.75 99 ALA A CA 1
ATOM 760 C C . ALA A 1 99 ? -24.630 -0.978 -10.893 1.00 84.75 99 ALA A C 1
ATOM 762 O O . ALA A 1 99 ? -25.474 -0.653 -11.727 1.00 84.75 99 ALA A O 1
ATOM 763 N N . PHE A 1 100 ? -24.704 -2.125 -10.216 1.00 86.38 100 PHE A N 1
ATOM 764 C CA . PHE A 1 100 ? -25.711 -3.155 -10.470 1.00 86.38 100 PHE A CA 1
ATOM 765 C C . PHE A 1 100 ? -27.139 -2.685 -10.150 1.00 86.38 100 PHE A C 1
ATOM 767 O O . PHE A 1 100 ? -28.058 -2.898 -10.947 1.00 86.38 100 PHE A O 1
ATOM 774 N N . ALA A 1 101 ? -27.322 -1.968 -9.037 1.00 82.06 101 ALA A N 1
ATOM 775 C CA . ALA A 1 101 ? -28.597 -1.353 -8.665 1.00 82.06 101 ALA A CA 1
ATOM 776 C C . ALA A 1 101 ? -29.052 -0.300 -9.691 1.00 82.06 101 ALA A C 1
ATOM 778 O O . ALA A 1 101 ? -30.239 -0.203 -10.019 1.00 82.06 101 ALA A O 1
ATOM 779 N N . ARG A 1 102 ? -28.110 0.471 -10.254 1.00 75.00 102 ARG A N 1
ATOM 780 C CA . ARG A 1 102 ? -28.403 1.438 -11.320 1.00 75.00 102 ARG A CA 1
ATOM 781 C C . ARG A 1 102 ? -28.917 0.738 -12.582 1.00 75.00 102 ARG A C 1
ATOM 783 O O . ARG A 1 102 ? -29.888 1.211 -13.162 1.00 75.00 102 ARG A O 1
ATOM 790 N N . PHE A 1 103 ? -28.347 -0.410 -12.954 1.00 69.88 103 PHE A N 1
ATOM 791 C CA . PHE A 1 103 ? -28.821 -1.196 -14.101 1.00 69.88 103 PHE A CA 1
ATOM 792 C C . PHE A 1 103 ? -30.206 -1.823 -13.882 1.00 69.88 103 PHE A C 1
ATOM 794 O O . PHE A 1 103 ? -31.025 -1.815 -14.797 1.00 69.88 103 PHE A O 1
ATOM 801 N N . THR A 1 104 ? -30.517 -2.308 -12.677 1.00 67.44 104 THR A N 1
ATOM 802 C CA . THR A 1 104 ? -31.849 -2.875 -12.377 1.00 67.44 104 THR A CA 1
ATOM 803 C C . THR A 1 104 ? -32.946 -1.814 -12.259 1.00 67.44 104 THR A C 1
ATOM 805 O O . THR A 1 104 ? -34.104 -2.100 -12.558 1.00 67.44 104 THR A O 1
ATOM 808 N N . THR A 1 105 ? -32.610 -0.580 -11.872 1.00 59.19 105 THR A N 1
ATOM 809 C CA . THR A 1 105 ? -33.595 0.512 -11.753 1.00 59.19 105 THR A CA 1
ATOM 810 C C . THR A 1 105 ? -33.961 1.119 -13.116 1.00 59.19 105 THR A C 1
ATOM 812 O O . THR A 1 105 ? -35.100 1.533 -13.313 1.00 59.19 105 THR A O 1
ATOM 815 N N . THR A 1 106 ? -33.047 1.113 -14.094 1.00 57.91 106 THR A N 1
ATOM 816 C CA . THR A 1 106 ? -33.318 1.601 -15.464 1.00 57.91 106 THR A CA 1
ATOM 817 C C . THR A 1 106 ? -34.223 0.665 -16.284 1.00 57.91 106 THR A C 1
ATOM 819 O O . THR A 1 106 ? -34.797 1.104 -17.270 1.00 57.91 106 THR A O 1
ATOM 822 N N . GLY A 1 107 ? -34.425 -0.591 -15.868 1.00 52.69 107 GLY A N 1
ATOM 823 C CA . GLY A 1 107 ? -35.337 -1.538 -16.531 1.00 52.69 107 GLY A CA 1
ATOM 824 C C . GLY A 1 107 ? -36.809 -1.471 -16.090 1.00 52.69 107 GLY A C 1
ATOM 825 O O . GLY A 1 107 ? -37.586 -2.336 -16.486 1.00 52.69 107 GLY A O 1
ATOM 826 N N . LYS A 1 108 ? -37.194 -0.510 -15.236 1.00 49.56 108 LYS A N 1
ATOM 827 C CA . LYS A 1 108 ? -38.570 -0.350 -14.714 1.00 49.56 108 LYS A CA 1
ATOM 828 C C . LYS A 1 108 ? -39.282 0.940 -15.167 1.00 49.56 108 LYS A C 1
ATOM 830 O O . LYS A 1 108 ? -40.281 1.307 -14.552 1.00 49.56 108 LYS A O 1
ATOM 835 N N . LEU A 1 109 ? -38.789 1.616 -16.207 1.00 46.94 109 LEU A N 1
ATOM 836 C CA . LEU A 1 109 ? -39.446 2.770 -16.840 1.00 46.94 109 LEU A CA 1
ATOM 837 C C . LEU A 1 109 ? -39.840 2.440 -18.278 1.00 46.94 109 LEU A C 1
ATOM 8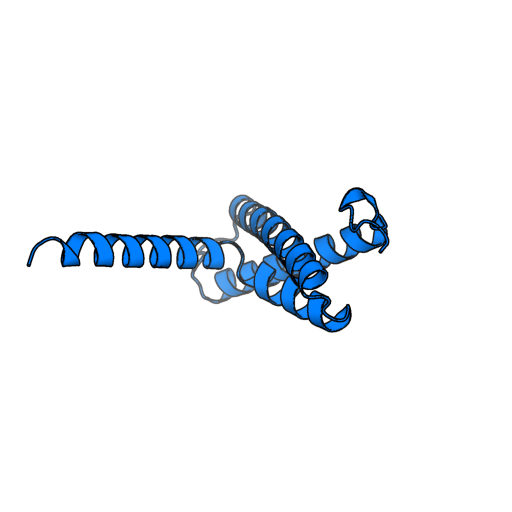39 O O . LEU A 1 109 ? -38.976 1.886 -18.992 1.00 46.94 109 LEU A O 1
#

Secondary structure (DSSP, 8-state):
-----GGGS-HHHHHHHHHHHHHHHHHHHHHHHHTTSSSS--HHHHHHHHHHHHHHHHHHHHHHHHTT--HHHHHHHHHHHHHHHHHHHHHHHHHHHHHHHHHHHHTT-

Foldseek 3Di:
DPDPDPVPDDPVVLVLLLVLLLVLLVVLVVVCVVVCVDVDDDPVVSVQLSVQSSVQSVVLLVVCVVVVHDPVVSSVSSSPRSNCGVVVVVVVVVVVVVVVVVVVVVVPD

Sequence (109 aa):
MPEKDPLSYTLLTYAWVFALSLFGGCVGYLRKVKAGIISRFSIHELLGELLISAFVGVITFYLCEYAQLPGPLSAAFIGISAHMGSRAIFIFETAADRAFARFTTTGKL

Organism: NCBI:txid173365

Radius of gyration: 17.25 Å; chains: 1; bounding box: 54×22×47 Å

pLDDT: mean 84.64, std 11.7, range [46.94, 95.44]